Protein AF-A0A349MYL9-F1 (afdb_monomer_lite)

Sequence (81 aa):
MADTEESVETKVKRPSIAELKRQLAHVERADDPLMVSLADDPRKGVVNLLAQTKRRLTAQAHAETAFDERLQIERACWANG

Structure (mmCIF, N/CA/C/O backbone):
data_AF-A0A349MYL9-F1
#
_entry.id   AF-A0A349MYL9-F1
#
loop_
_atom_site.group_PDB
_atom_site.id
_atom_site.type_symbol
_atom_site.label_atom_id
_atom_site.label_alt_id
_atom_site.label_comp_id
_atom_site.label_asym_id
_atom_site.label_entity_id
_atom_site.label_seq_id
_atom_site.pdbx_PDB_ins_code
_atom_site.Cartn_x
_atom_site.Cartn_y
_atom_site.Cartn_z
_atom_site.occupancy
_atom_site.B_iso_or_equiv
_atom_site.auth_seq_id
_atom_site.auth_comp_id
_atom_site.auth_asym_id
_atom_site.auth_atom_id
_atom_site.pdbx_PDB_model_num
ATOM 1 N N . MET A 1 1 ? -18.777 -35.505 42.322 1.00 41.12 1 MET A N 1
ATOM 2 C CA . MET A 1 1 ? -18.000 -35.428 41.071 1.00 41.12 1 MET A CA 1
ATOM 3 C C . MET A 1 1 ? -18.465 -34.174 40.370 1.00 41.12 1 MET A C 1
ATOM 5 O O . MET A 1 1 ? -19.536 -34.180 39.782 1.00 41.12 1 MET A O 1
ATOM 9 N N . ALA A 1 2 ? -17.762 -33.077 40.619 1.00 50.59 2 ALA A N 1
ATOM 10 C CA . ALA A 1 2 ? -18.078 -31.759 40.102 1.00 50.59 2 ALA A CA 1
ATOM 11 C C . ALA A 1 2 ? -16.820 -31.287 39.392 1.00 50.59 2 ALA A C 1
ATOM 13 O O . ALA A 1 2 ? -15.855 -30.975 40.070 1.00 50.59 2 ALA A O 1
ATOM 14 N N . ASP A 1 3 ? -16.853 -31.288 38.069 1.00 44.22 3 ASP A N 1
ATOM 15 C CA . ASP A 1 3 ? -15.913 -30.556 37.233 1.00 44.22 3 ASP A CA 1
ATOM 16 C C . ASP A 1 3 ? -16.742 -30.049 36.053 1.00 44.22 3 ASP A C 1
ATOM 18 O O . ASP A 1 3 ? -16.920 -30.708 35.032 1.00 44.22 3 ASP A O 1
ATOM 22 N N . THR A 1 4 ? -17.397 -28.912 36.285 1.00 57.56 4 THR A N 1
ATOM 23 C CA . THR A 1 4 ? -18.032 -28.123 35.235 1.00 57.56 4 THR A CA 1
ATOM 24 C C . THR A 1 4 ? -16.899 -27.425 34.501 1.00 57.56 4 THR A C 1
ATOM 26 O O . THR A 1 4 ? -16.262 -26.541 35.069 1.00 57.56 4 THR A O 1
ATOM 29 N N . GLU A 1 5 ? -16.625 -27.855 33.272 1.00 53.44 5 GLU A N 1
ATOM 30 C CA . GLU A 1 5 ? -15.638 -27.234 32.394 1.00 53.44 5 GLU A CA 1
ATOM 31 C C . GLU A 1 5 ? -15.983 -25.751 32.201 1.00 53.44 5 GLU A C 1
ATOM 33 O O . GLU A 1 5 ? -16.961 -25.371 31.552 1.00 53.44 5 GLU A O 1
ATOM 38 N N . GLU A 1 6 ? -15.176 -24.910 32.838 1.00 52.66 6 GLU A N 1
ATOM 39 C CA . GLU A 1 6 ? -15.193 -23.464 32.724 1.00 52.66 6 GLU A CA 1
ATOM 40 C C . GLU A 1 6 ? -14.869 -23.096 31.270 1.00 52.66 6 GLU A C 1
ATOM 42 O O . GLU A 1 6 ? -13.720 -23.119 30.829 1.00 52.66 6 GLU A O 1
ATOM 47 N N . SER A 1 7 ? -15.911 -22.797 30.491 1.00 51.38 7 SER A N 1
ATOM 48 C CA . SER A 1 7 ? -15.773 -22.195 29.167 1.00 51.38 7 SER A CA 1
ATOM 49 C C . SER A 1 7 ? -15.143 -20.815 29.327 1.00 51.38 7 SER A C 1
ATOM 51 O O . SER A 1 7 ? -15.818 -19.833 29.635 1.00 51.38 7 SER A O 1
ATOM 53 N N . VAL A 1 8 ? -13.827 -20.746 29.133 1.00 56.94 8 VAL A N 1
ATOM 54 C CA . VAL A 1 8 ? -13.079 -19.491 29.058 1.00 56.94 8 VAL A CA 1
ATOM 55 C C . VAL A 1 8 ? -13.492 -18.783 27.772 1.00 56.94 8 VAL A C 1
ATOM 57 O O . VAL A 1 8 ? -12.920 -18.986 26.703 1.00 56.94 8 VAL A O 1
ATOM 60 N N . GLU A 1 9 ? -14.521 -17.951 27.868 1.00 54.47 9 GLU A N 1
ATOM 61 C CA . GLU A 1 9 ? -14.938 -17.076 26.785 1.00 54.47 9 GLU A CA 1
ATOM 62 C C . GLU A 1 9 ? -13.850 -16.018 26.560 1.00 54.47 9 GLU A C 1
ATOM 64 O O . GLU A 1 9 ? -13.746 -15.000 27.251 1.00 54.47 9 GLU A O 1
ATOM 69 N N . THR A 1 10 ? -12.962 -16.287 25.602 1.00 5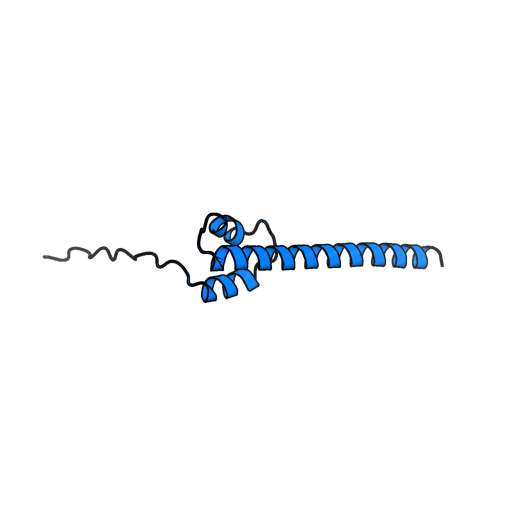5.41 10 THR A N 1
ATOM 70 C CA . THR A 1 10 ? -11.902 -15.363 25.207 1.00 55.41 10 THR A CA 1
ATOM 71 C C . THR A 1 10 ? -12.529 -14.128 24.5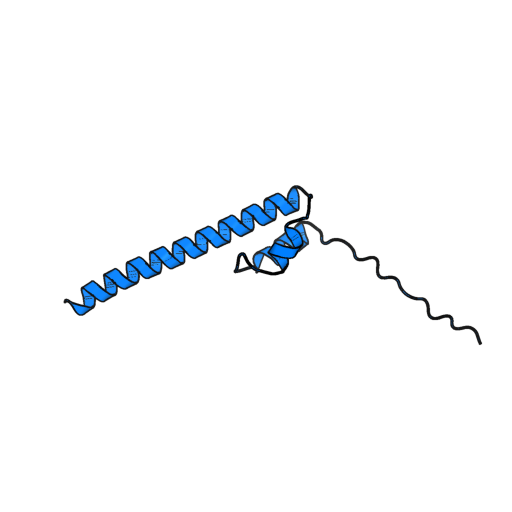70 1.00 55.41 10 THR A C 1
ATOM 73 O O . THR A 1 10 ? -12.845 -14.102 23.382 1.00 55.41 10 THR A O 1
ATOM 76 N N . LYS A 1 11 ? -12.708 -13.074 25.366 1.00 53.50 11 LYS A N 1
ATOM 77 C CA . LYS A 1 11 ? -13.147 -11.755 24.904 1.00 53.50 11 LYS A CA 1
ATOM 78 C C . LYS A 1 11 ? -12.150 -11.229 23.863 1.00 53.50 11 LYS A C 1
ATOM 80 O O . LYS A 1 11 ? -11.063 -10.772 24.217 1.00 53.50 11 LYS A O 1
ATOM 85 N N . VAL A 1 12 ? -12.505 -11.308 22.579 1.00 65.19 12 VAL A N 1
ATOM 86 C CA . VAL A 1 12 ? -11.650 -10.890 21.455 1.00 65.19 12 VAL A CA 1
ATOM 87 C C . VAL A 1 12 ? -11.313 -9.403 21.599 1.00 65.19 12 VAL A C 1
ATOM 89 O O . VAL A 1 12 ? -12.146 -8.519 21.380 1.00 65.19 12 VAL A O 1
ATOM 92 N N . LYS A 1 13 ? -10.081 -9.103 22.021 1.00 75.50 13 LYS A N 1
ATOM 93 C CA . LYS A 1 13 ? -9.605 -7.730 22.201 1.00 75.50 13 LYS A CA 1
ATOM 94 C C . LYS A 1 13 ? -9.287 -7.140 20.832 1.00 75.50 13 LYS A C 1
ATOM 96 O O . LYS A 1 13 ? -8.422 -7.648 20.125 1.00 75.50 13 LYS A O 1
ATOM 101 N N . ARG A 1 14 ? -9.959 -6.041 20.467 1.00 82.69 14 ARG A N 1
ATOM 102 C CA . ARG A 1 14 ? -9.652 -5.330 19.217 1.00 82.69 14 ARG A CA 1
ATOM 103 C C . ARG A 1 14 ? -8.179 -4.896 19.218 1.00 82.69 14 ARG A C 1
ATOM 105 O O . ARG A 1 14 ? -7.731 -4.326 20.220 1.00 82.69 14 ARG A O 1
ATOM 112 N N . PRO A 1 15 ? -7.437 -5.120 18.121 1.00 86.12 15 PRO A N 1
ATOM 113 C CA . PRO A 1 15 ? -6.038 -4.733 18.040 1.00 86.12 15 PRO A CA 1
ATOM 114 C C . PRO A 1 15 ? -5.880 -3.217 18.212 1.00 86.12 15 PRO A C 1
ATOM 116 O O . PRO A 1 15 ? -6.721 -2.406 17.788 1.00 86.12 15 PRO A O 1
ATOM 119 N N . SER A 1 16 ? -4.796 -2.832 18.884 1.00 92.88 16 SER A N 1
ATOM 120 C CA . SER A 1 16 ? -4.435 -1.427 19.069 1.00 92.88 16 SER A CA 1
ATOM 121 C C . SER A 1 16 ? -3.995 -0.809 17.737 1.00 92.88 16 SER A C 1
ATOM 123 O O . SER A 1 16 ? -3.635 -1.512 16.797 1.00 92.88 16 SER A O 1
ATOM 125 N N . ILE A 1 17 ? -3.981 0.523 17.647 1.00 92.56 17 ILE A N 1
ATOM 126 C CA . ILE A 1 17 ? -3.508 1.214 16.434 1.00 92.56 17 ILE A CA 1
ATOM 127 C C . ILE A 1 17 ? -2.026 0.900 16.162 1.00 92.56 17 ILE A C 1
ATOM 129 O O . ILE A 1 17 ? -1.635 0.748 15.010 1.00 92.56 17 ILE A O 1
ATOM 133 N N . ALA A 1 18 ? -1.206 0.776 17.212 1.00 93.06 18 ALA A N 1
ATOM 134 C CA . ALA A 1 18 ? 0.209 0.428 17.077 1.00 93.06 18 ALA A CA 1
ATOM 135 C C . ALA A 1 18 ? 0.399 -0.989 16.514 1.00 93.06 18 ALA A C 1
ATOM 137 O O . ALA A 1 18 ? 1.245 -1.202 15.649 1.00 93.06 18 ALA A O 1
ATOM 138 N N . GLU A 1 19 ? -0.434 -1.929 16.963 1.00 93.50 19 GLU A N 1
ATOM 139 C CA . GLU A 1 19 ? -0.450 -3.301 16.462 1.00 93.50 19 GLU A CA 1
ATOM 140 C C . GLU A 1 19 ? -0.847 -3.339 14.982 1.00 93.50 19 GLU A C 1
ATOM 142 O O . GLU A 1 19 ? -0.118 -3.883 14.157 1.00 93.50 19 GLU A O 1
ATOM 147 N N . LEU A 1 20 ? -1.940 -2.658 14.627 1.00 93.88 20 LEU A N 1
ATOM 148 C CA . LEU A 1 20 ? -2.388 -2.544 13.239 1.00 93.88 20 LEU A CA 1
ATOM 149 C C . LEU A 1 20 ? -1.336 -1.887 12.345 1.00 93.88 20 LEU A C 1
ATOM 151 O O . LEU A 1 20 ? -1.160 -2.299 11.204 1.00 93.88 20 LEU A O 1
ATOM 155 N N . LYS A 1 21 ? -0.596 -0.896 12.855 1.00 94.50 21 LYS A N 1
ATOM 156 C CA . LYS A 1 21 ? 0.497 -0.256 12.112 1.00 94.50 21 LYS A CA 1
ATOM 157 C C . LYS A 1 21 ? 1.620 -1.237 11.803 1.00 94.50 21 LYS A C 1
ATOM 159 O O . LYS A 1 21 ? 2.131 -1.218 10.688 1.00 94.50 21 LYS A O 1
ATOM 164 N N . ARG A 1 22 ? 1.992 -2.091 12.761 1.00 95.19 22 ARG A N 1
ATOM 165 C CA . ARG A 1 22 ? 2.991 -3.142 12.538 1.00 95.19 22 ARG A CA 1
ATOM 166 C C . ARG A 1 22 ? 2.496 -4.162 11.518 1.00 95.19 22 ARG A C 1
ATOM 168 O O . ARG A 1 22 ? 3.232 -4.496 10.604 1.00 95.19 22 ARG A O 1
ATOM 175 N N . GLN A 1 23 ? 1.252 -4.613 11.643 1.00 94.38 23 GLN A N 1
ATOM 176 C CA . GLN A 1 23 ? 0.680 -5.598 10.723 1.00 94.38 23 GLN A CA 1
ATOM 177 C C . GLN A 1 23 ? 0.588 -5.048 9.291 1.00 94.38 23 GLN A C 1
ATOM 179 O O . GLN A 1 23 ? 1.078 -5.670 8.353 1.00 94.38 23 GLN A O 1
ATOM 184 N N . LEU A 1 24 ? 0.076 -3.824 9.125 1.00 95.06 24 LEU A N 1
ATOM 185 C CA . LEU A 1 24 ? -0.024 -3.159 7.824 1.00 95.06 24 LEU A CA 1
ATOM 186 C C . LEU A 1 24 ? 1.340 -2.802 7.209 1.00 95.06 24 LEU A C 1
ATOM 188 O O . LEU A 1 24 ? 1.427 -2.575 6.001 1.00 95.06 24 LEU A O 1
ATOM 192 N N . ALA A 1 25 ? 2.421 -2.781 7.995 1.00 94.69 25 ALA A N 1
ATOM 193 C CA . ALA A 1 25 ? 3.762 -2.545 7.469 1.00 94.69 25 ALA A CA 1
ATOM 194 C C . ALA A 1 25 ? 4.206 -3.643 6.490 1.00 94.69 25 ALA A C 1
ATOM 196 O O . ALA A 1 25 ? 4.915 -3.322 5.541 1.00 94.69 25 ALA A O 1
ATOM 197 N N . HIS A 1 26 ? 3.735 -4.878 6.674 1.00 94.31 26 HIS A N 1
ATOM 198 C CA . HIS A 1 26 ? 4.091 -6.041 5.853 1.00 94.31 26 HIS A CA 1
ATOM 199 C C . HIS A 1 26 ? 3.135 -6.293 4.682 1.00 94.31 26 HIS A C 1
ATOM 201 O O . HIS A 1 26 ? 3.349 -7.215 3.907 1.00 94.31 26 HIS A O 1
ATOM 207 N N . VAL A 1 27 ? 2.079 -5.489 4.549 1.00 94.94 27 VAL A N 1
ATOM 208 C CA . VAL A 1 27 ? 1.126 -5.622 3.447 1.00 94.94 27 VAL A CA 1
ATOM 209 C C . VAL A 1 27 ? 1.742 -5.101 2.153 1.00 94.94 27 VAL A C 1
ATOM 211 O O . VAL A 1 27 ? 2.085 -3.921 2.058 1.00 94.94 27 VAL A O 1
ATOM 214 N N . GLU A 1 28 ? 1.817 -5.956 1.141 1.00 93.69 28 GLU A N 1
ATOM 215 C CA . GLU A 1 28 ? 2.396 -5.626 -0.170 1.00 93.69 28 GLU A CA 1
ATOM 216 C C . GLU A 1 28 ? 1.339 -5.399 -1.253 1.00 93.69 28 GLU A C 1
ATOM 218 O O . GLU A 1 28 ? 1.655 -4.926 -2.342 1.00 93.69 28 GLU A O 1
ATOM 223 N N . ARG A 1 29 ? 0.067 -5.705 -0.971 1.00 92.38 29 ARG A N 1
ATOM 224 C CA . ARG A 1 29 ? -1.009 -5.605 -1.959 1.00 92.38 29 ARG A CA 1
ATOM 225 C C . ARG A 1 29 ? -2.260 -4.953 -1.390 1.00 92.38 29 ARG A C 1
ATOM 227 O O . ARG A 1 29 ? -2.556 -5.038 -0.202 1.00 92.38 29 ARG A O 1
ATOM 234 N N . ALA A 1 30 ? -3.003 -4.263 -2.251 1.00 89.44 30 ALA A N 1
ATOM 235 C CA . ALA A 1 30 ? -4.205 -3.536 -1.845 1.00 89.44 30 ALA A CA 1
ATOM 236 C C . ALA A 1 30 ? -5.406 -4.463 -1.578 1.00 89.44 30 ALA A C 1
ATOM 238 O O . ALA A 1 30 ? -6.323 -4.065 -0.861 1.00 89.44 30 ALA A O 1
ATOM 239 N N . ASP A 1 31 ? -5.383 -5.674 -2.141 1.00 91.44 31 ASP A N 1
ATOM 240 C CA . ASP A 1 31 ? -6.365 -6.752 -1.974 1.00 91.44 31 ASP A CA 1
ATOM 241 C C . ASP A 1 31 ? -6.081 -7.643 -0.750 1.00 91.44 31 ASP A C 1
ATOM 243 O O . ASP A 1 31 ? -6.767 -8.643 -0.542 1.00 91.44 31 ASP A O 1
ATOM 247 N N . ASP A 1 32 ? -5.094 -7.278 0.074 1.00 93.75 32 ASP A N 1
ATOM 248 C CA . ASP A 1 32 ? -4.724 -8.041 1.261 1.00 93.75 32 ASP A CA 1
ATOM 249 C C . ASP A 1 32 ? -5.921 -8.203 2.226 1.00 93.75 32 ASP A C 1
ATOM 251 O O . ASP A 1 32 ? -6.608 -7.216 2.530 1.00 93.75 32 ASP A O 1
ATOM 255 N N . PRO A 1 33 ? -6.175 -9.417 2.756 1.00 92.81 33 PRO A N 1
ATOM 256 C CA . PRO A 1 33 ? -7.288 -9.671 3.672 1.00 92.81 33 PRO A CA 1
ATOM 257 C C . PRO A 1 33 ? -7.329 -8.732 4.886 1.00 92.81 33 PRO A C 1
ATOM 259 O O . PRO A 1 33 ? -8.408 -8.375 5.366 1.00 92.81 33 PRO A O 1
ATOM 262 N N . LEU A 1 34 ? -6.172 -8.283 5.381 1.00 92.56 34 LEU A N 1
ATOM 263 C CA . LEU A 1 34 ? -6.093 -7.328 6.481 1.00 92.56 34 LEU A CA 1
ATOM 264 C C . LEU A 1 34 ? -6.619 -5.947 6.067 1.00 92.56 34 LEU A C 1
ATOM 266 O O . LEU A 1 34 ? -7.326 -5.302 6.837 1.00 92.56 34 LEU A O 1
ATOM 270 N N . MET A 1 35 ? -6.331 -5.503 4.843 1.00 94.00 35 MET A N 1
ATOM 271 C CA . MET A 1 35 ? -6.854 -4.240 4.309 1.00 94.00 35 MET A CA 1
ATOM 272 C C . MET A 1 35 ? -8.374 -4.294 4.151 1.00 94.00 35 MET A C 1
ATOM 274 O O . MET A 1 35 ? -9.055 -3.320 4.474 1.00 94.00 35 MET A O 1
ATOM 278 N N . VAL A 1 36 ? -8.896 -5.434 3.688 1.00 93.25 36 VAL A N 1
ATOM 279 C CA . VAL A 1 36 ? -10.336 -5.662 3.512 1.00 93.25 36 VAL A CA 1
ATOM 280 C C . VAL A 1 36 ? -11.049 -5.704 4.863 1.00 93.25 36 VAL A C 1
ATOM 282 O O . VAL A 1 36 ? -12.033 -4.998 5.055 1.00 93.25 36 VAL A O 1
ATOM 285 N N . SER A 1 37 ? -10.526 -6.461 5.831 1.00 91.69 37 SER A N 1
ATOM 286 C CA . SER A 1 37 ? -11.144 -6.593 7.162 1.00 91.69 37 SER A CA 1
ATOM 287 C C . SER A 1 37 ? -11.185 -5.285 7.962 1.00 91.69 37 SER A C 1
ATOM 289 O O . SER A 1 37 ? -12.058 -5.106 8.808 1.00 91.69 37 SER A O 1
ATOM 291 N N . LEU A 1 38 ? -10.258 -4.360 7.699 1.00 91.88 38 LEU A N 1
ATOM 292 C CA . LEU A 1 38 ? -10.200 -3.053 8.357 1.00 91.88 38 LEU A CA 1
ATOM 293 C C . LEU A 1 38 ? -10.980 -1.960 7.616 1.00 91.88 38 LEU A C 1
ATOM 295 O O . LEU A 1 38 ? -11.098 -0.857 8.150 1.00 91.88 38 LEU A O 1
ATOM 299 N N . ALA A 1 39 ? -11.498 -2.229 6.413 1.00 91.00 39 ALA A N 1
ATOM 300 C CA . ALA A 1 39 ? -12.158 -1.225 5.578 1.00 91.00 39 ALA A CA 1
ATOM 301 C C . ALA A 1 39 ? -13.369 -0.572 6.268 1.00 91.00 39 ALA A C 1
ATOM 303 O O . ALA A 1 39 ? -13.587 0.628 6.102 1.00 91.00 39 ALA A O 1
ATOM 304 N N . ASP A 1 40 ? -14.082 -1.343 7.091 1.00 90.31 40 ASP A N 1
ATOM 305 C CA . ASP A 1 40 ? -15.268 -0.901 7.828 1.00 90.31 40 ASP A CA 1
ATOM 306 C C . ASP A 1 40 ? -14.953 -0.397 9.253 1.00 90.31 40 ASP A C 1
ATOM 308 O O . ASP A 1 40 ? -15.869 -0.086 10.016 1.00 90.31 40 ASP A O 1
ATOM 312 N N . ASP A 1 41 ? -13.676 -0.306 9.658 1.00 90.75 41 ASP A N 1
ATOM 313 C CA . ASP A 1 41 ? -13.309 0.200 10.987 1.00 90.75 41 ASP A CA 1
ATOM 314 C C . ASP A 1 41 ? -13.464 1.737 11.048 1.00 90.75 41 ASP A C 1
ATOM 316 O O . ASP A 1 41 ? -12.698 2.469 10.412 1.00 90.75 41 ASP A O 1
ATOM 320 N N . PRO A 1 42 ? -14.399 2.275 11.860 1.00 92.12 42 PRO A N 1
ATOM 321 C CA . PRO A 1 42 ? -14.685 3.708 11.897 1.00 92.12 42 PRO A CA 1
ATOM 322 C C . PRO A 1 42 ? -13.640 4.507 12.688 1.00 92.12 42 PRO A C 1
ATOM 324 O O . PRO A 1 42 ? -13.714 5.738 12.764 1.00 92.12 42 PRO A O 1
ATOM 327 N N . ARG A 1 43 ? -12.673 3.849 13.345 1.00 94.31 43 ARG A N 1
ATOM 328 C CA . ARG A 1 43 ? -11.661 4.544 14.144 1.00 94.31 43 ARG A CA 1
ATOM 329 C C . ARG A 1 43 ? -10.798 5.396 13.221 1.00 94.31 43 ARG A C 1
ATOM 331 O O . ARG A 1 43 ? -10.036 4.876 12.412 1.00 94.31 43 ARG A O 1
ATOM 338 N N . LYS A 1 44 ? -10.804 6.714 13.443 1.00 94.12 44 LYS A N 1
ATOM 339 C CA . LYS A 1 44 ? -9.990 7.691 12.692 1.00 94.12 44 LYS A CA 1
ATOM 340 C C . LYS A 1 44 ? -8.526 7.265 12.513 1.00 94.12 44 LYS A C 1
ATOM 342 O O . LYS A 1 44 ? -7.951 7.461 11.449 1.00 94.12 44 LYS A O 1
ATOM 347 N N . GLY A 1 45 ? -7.922 6.669 13.545 1.00 94.50 45 GLY A N 1
ATOM 348 C CA . GLY A 1 45 ? -6.550 6.160 13.477 1.00 94.50 45 GLY A CA 1
ATOM 349 C C . GLY A 1 45 ? -6.364 5.029 12.461 1.00 94.50 45 GLY A C 1
ATOM 350 O O . GLY A 1 45 ? -5.364 5.023 11.752 1.00 94.50 45 GLY A O 1
ATOM 351 N N . VAL A 1 46 ? -7.334 4.119 12.355 1.00 95.12 46 VAL A N 1
ATOM 352 C CA . VAL A 1 46 ? -7.319 3.002 11.399 1.00 95.12 46 VAL A CA 1
ATOM 353 C C . VAL A 1 46 ? -7.580 3.502 9.985 1.00 95.12 46 VAL A C 1
ATOM 355 O O . VAL A 1 46 ? -6.813 3.177 9.087 1.00 95.12 46 VAL A O 1
ATOM 358 N N . VAL A 1 47 ? -8.563 4.386 9.799 1.00 95.81 47 VAL A N 1
ATOM 359 C CA . VAL A 1 47 ? -8.839 5.027 8.501 1.00 95.81 47 VAL A CA 1
ATOM 360 C C . VAL A 1 47 ? -7.597 5.741 7.956 1.00 95.81 47 VAL A C 1
ATOM 362 O O . VAL A 1 47 ? -7.206 5.540 6.805 1.00 95.81 47 VAL A O 1
ATOM 365 N N . ASN A 1 48 ? -6.927 6.538 8.794 1.00 96.31 48 ASN A N 1
ATOM 366 C CA . ASN A 1 48 ? -5.69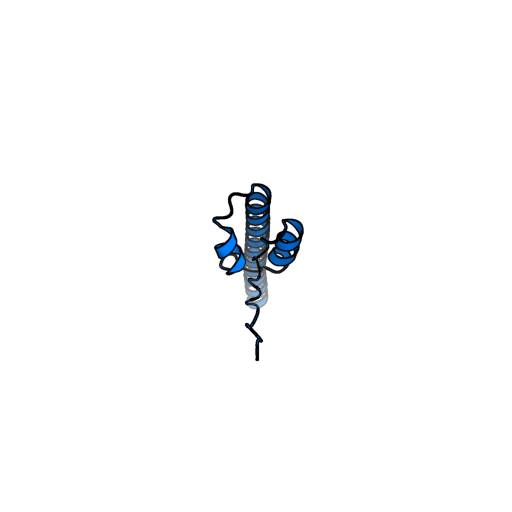3 7.228 8.413 1.00 96.31 48 ASN A CA 1
ATOM 367 C C . ASN A 1 48 ? -4.575 6.248 8.048 1.00 96.31 48 ASN A C 1
ATOM 369 O O . ASN A 1 48 ? -3.835 6.479 7.093 1.00 96.31 48 ASN A O 1
ATOM 373 N N . LEU A 1 49 ? -4.448 5.167 8.813 1.00 95.75 49 LEU A N 1
ATOM 374 C CA . LEU A 1 49 ? -3.431 4.153 8.594 1.00 95.75 49 LEU A CA 1
ATOM 375 C C . LEU A 1 49 ? -3.669 3.398 7.278 1.00 95.75 49 LEU A C 1
ATOM 377 O O . LEU A 1 49 ? -2.739 3.253 6.493 1.00 95.75 49 LEU A O 1
ATOM 381 N N . LEU A 1 50 ? -4.915 3.028 6.973 1.00 96.00 50 LEU A N 1
ATOM 382 C CA . LEU A 1 50 ? -5.288 2.435 5.687 1.00 96.00 50 LEU A CA 1
ATOM 383 C C . LEU 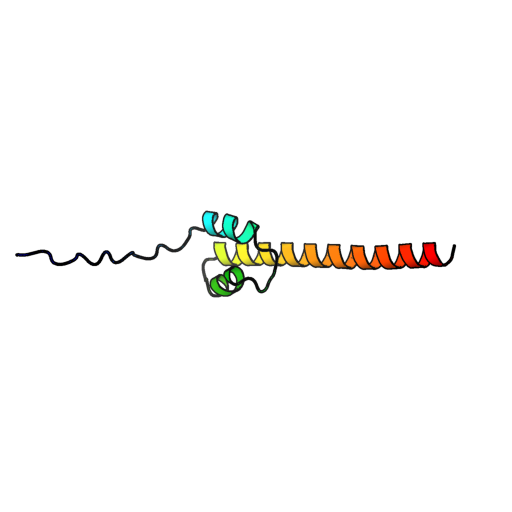A 1 50 ? -4.989 3.368 4.515 1.00 96.00 50 LEU A C 1
ATOM 385 O O . LEU A 1 50 ? -4.456 2.928 3.499 1.00 96.00 50 LEU A O 1
ATOM 389 N N . ALA A 1 51 ? -5.292 4.661 4.647 1.00 95.69 51 ALA A N 1
ATOM 390 C CA . ALA A 1 51 ? -4.973 5.642 3.615 1.00 95.69 51 ALA A CA 1
ATOM 391 C C . ALA A 1 51 ? -3.455 5.759 3.378 1.00 95.69 51 ALA A C 1
ATOM 393 O O . ALA A 1 51 ? -3.018 5.849 2.230 1.00 95.69 51 ALA A O 1
ATOM 394 N N . GLN A 1 52 ? -2.644 5.725 4.441 1.00 96.06 52 GLN A N 1
ATOM 395 C CA . GLN A 1 52 ? -1.181 5.725 4.333 1.00 96.06 52 GLN A CA 1
ATOM 396 C C . GLN A 1 52 ? -0.665 4.462 3.641 1.00 96.06 52 GLN A C 1
ATOM 398 O O . GLN A 1 52 ? 0.135 4.567 2.712 1.00 96.06 52 GLN A O 1
ATOM 403 N N . THR A 1 53 ? -1.162 3.289 4.037 1.00 96.50 53 THR A N 1
ATOM 404 C CA . THR A 1 53 ? -0.793 2.014 3.412 1.00 96.50 53 THR A CA 1
ATOM 405 C C . THR A 1 53 ? -1.153 2.007 1.930 1.00 96.50 53 THR A C 1
ATOM 407 O O . THR A 1 53 ? -0.296 1.703 1.107 1.00 96.50 53 THR A O 1
ATOM 410 N N . LYS A 1 54 ? -2.364 2.446 1.557 1.00 96.06 54 LYS A N 1
ATOM 411 C CA . LYS A 1 54 ? -2.776 2.569 0.147 1.00 96.06 54 LYS A CA 1
ATOM 412 C C . LYS A 1 54 ? -1.822 3.454 -0.653 1.00 96.06 54 LYS A C 1
ATOM 414 O O . LYS A 1 54 ? -1.369 3.047 -1.713 1.00 96.06 54 LYS A O 1
ATOM 419 N N . ARG A 1 55 ? -1.459 4.631 -0.128 1.00 96.50 55 ARG A N 1
ATOM 420 C CA . ARG A 1 55 ? -0.515 5.543 -0.799 1.00 96.50 55 ARG A CA 1
ATOM 421 C C . ARG A 1 55 ? 0.862 4.916 -1.006 1.00 96.50 55 ARG A C 1
ATOM 423 O O . ARG A 1 55 ? 1.425 5.074 -2.084 1.00 96.50 55 ARG A O 1
ATOM 430 N N . ARG A 1 56 ? 1.391 4.207 -0.002 1.00 96.69 56 ARG A N 1
ATOM 431 C CA . ARG A 1 56 ? 2.661 3.475 -0.125 1.00 96.69 56 ARG A CA 1
ATOM 432 C C . ARG A 1 56 ? 2.594 2.454 -1.261 1.00 96.69 56 ARG A C 1
ATOM 434 O O . ARG A 1 56 ? 3.486 2.439 -2.099 1.00 96.69 56 ARG A O 1
ATOM 441 N N . LEU A 1 57 ? 1.536 1.642 -1.296 1.00 96.25 57 LEU A N 1
ATOM 442 C CA . LEU A 1 57 ? 1.344 0.613 -2.321 1.00 96.25 57 LEU A CA 1
ATOM 443 C C . LEU A 1 57 ? 1.228 1.213 -3.725 1.00 96.25 57 LEU A C 1
ATOM 445 O O . LEU A 1 57 ? 1.864 0.733 -4.655 1.00 96.25 57 LEU A O 1
ATOM 449 N N . THR A 1 58 ? 0.476 2.306 -3.879 1.00 95.94 58 THR A N 1
ATOM 450 C CA . THR A 1 58 ? 0.392 3.025 -5.159 1.00 95.94 58 THR A CA 1
ATOM 451 C C . THR A 1 58 ? 1.753 3.562 -5.595 1.00 95.94 58 THR A C 1
ATOM 453 O O . THR A 1 58 ? 2.122 3.414 -6.755 1.00 95.94 58 THR A O 1
ATOM 456 N N . ALA A 1 59 ? 2.524 4.156 -4.680 1.00 95.38 59 ALA A N 1
ATOM 457 C CA . ALA A 1 59 ? 3.856 4.664 -4.998 1.00 95.38 59 ALA A CA 1
ATOM 458 C C . ALA A 1 59 ? 4.813 3.545 -5.438 1.00 95.38 59 ALA A C 1
ATOM 460 O O . ALA A 1 59 ? 5.579 3.741 -6.379 1.00 95.38 59 ALA A O 1
ATOM 461 N N . GLN A 1 60 ? 4.736 2.374 -4.799 1.00 94.69 60 GLN A N 1
ATOM 462 C CA . GLN A 1 60 ? 5.504 1.198 -5.200 1.00 94.69 60 GLN A CA 1
ATOM 463 C C . GLN A 1 60 ? 5.128 0.738 -6.616 1.00 94.69 60 GLN A C 1
ATOM 465 O O . GLN A 1 60 ? 6.007 0.640 -7.465 1.00 94.69 60 GLN A O 1
ATOM 470 N N . ALA A 1 61 ? 3.836 0.560 -6.904 1.00 94.31 61 ALA A N 1
ATOM 471 C CA . ALA A 1 61 ? 3.374 0.143 -8.231 1.00 94.31 61 ALA A CA 1
ATOM 472 C C . ALA A 1 61 ? 3.782 1.135 -9.340 1.00 94.31 61 ALA A C 1
ATOM 474 O O . ALA A 1 61 ? 4.147 0.740 -10.448 1.00 94.31 61 ALA A O 1
ATOM 475 N N . HIS A 1 62 ? 3.765 2.438 -9.042 1.00 95.12 62 HIS A N 1
ATOM 476 C CA . HIS A 1 62 ? 4.245 3.466 -9.969 1.00 95.12 62 HIS A CA 1
ATOM 477 C C . HIS A 1 62 ? 5.755 3.361 -10.218 1.00 95.12 62 HIS A C 1
ATOM 479 O O . HIS A 1 62 ? 6.198 3.551 -11.348 1.00 95.12 62 HIS A O 1
ATOM 485 N N . ALA A 1 63 ? 6.547 3.073 -9.183 1.00 94.56 63 ALA A N 1
ATOM 486 C CA . ALA A 1 63 ? 7.988 2.894 -9.324 1.00 94.56 63 ALA A CA 1
ATOM 487 C C . ALA A 1 63 ? 8.328 1.644 -10.150 1.00 94.56 63 ALA A C 1
ATOM 489 O O . ALA A 1 63 ? 9.209 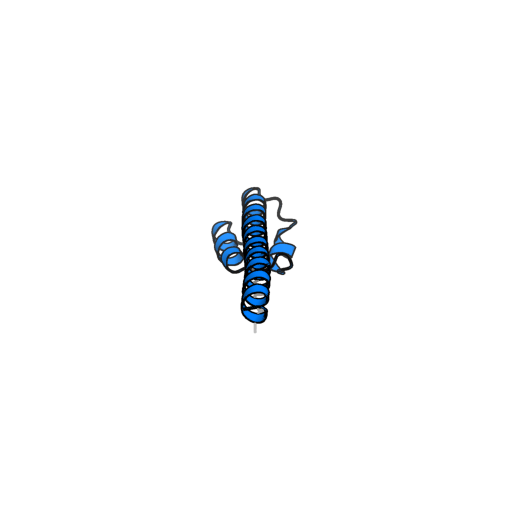1.714 -11.002 1.00 94.56 63 ALA A O 1
ATOM 490 N N . GLU A 1 64 ? 7.601 0.544 -9.940 1.00 94.50 64 GLU A N 1
ATOM 491 C CA . GLU A 1 64 ? 7.720 -0.689 -10.731 1.00 94.50 64 GLU A CA 1
ATOM 492 C C . GLU A 1 64 ? 7.391 -0.425 -12.206 1.00 94.50 64 GLU A C 1
ATOM 494 O O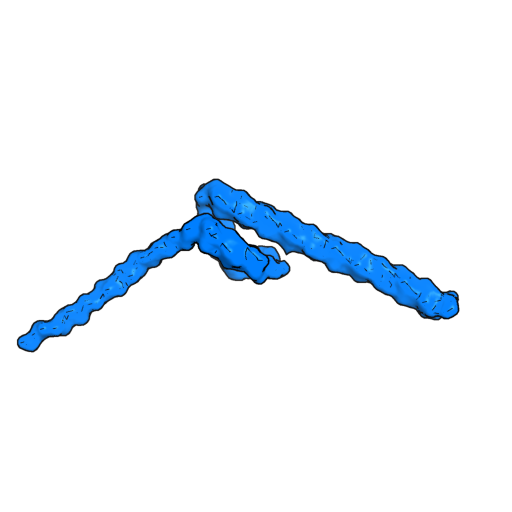 . GLU A 1 64 ? 8.203 -0.711 -13.080 1.00 94.50 64 GLU A O 1
ATOM 499 N N . THR A 1 65 ? 6.271 0.249 -12.480 1.00 94.25 65 THR A N 1
ATOM 500 C CA . THR A 1 65 ? 5.881 0.620 -13.852 1.00 94.25 65 THR A CA 1
ATOM 501 C C . THR A 1 65 ? 6.939 1.507 -14.519 1.00 94.25 65 THR A C 1
ATOM 503 O O . THR A 1 65 ? 7.365 1.242 -15.640 1.00 94.25 65 THR A O 1
ATOM 506 N N . ALA A 1 66 ? 7.419 2.539 -13.817 1.00 94.56 66 ALA A N 1
ATOM 507 C CA . ALA A 1 66 ? 8.441 3.440 -14.346 1.00 94.56 66 ALA A CA 1
ATOM 508 C C . ALA A 1 66 ? 9.785 2.733 -14.584 1.00 94.56 66 ALA A C 1
ATOM 510 O O . ALA A 1 66 ? 10.547 3.134 -15.465 1.00 94.56 66 ALA A O 1
ATOM 511 N N . PHE A 1 67 ? 10.106 1.709 -13.790 1.00 94.69 67 PHE A N 1
ATOM 512 C CA . PHE A 1 67 ? 11.280 0.873 -14.008 1.00 94.69 67 PHE A CA 1
ATOM 513 C C . PHE A 1 67 ? 11.118 0.014 -15.263 1.00 94.69 67 PHE A C 1
ATOM 515 O O . PHE A 1 67 ? 12.017 0.004 -16.103 1.00 94.69 67 PHE A O 1
ATOM 522 N N . ASP A 1 68 ? 9.970 -0.640 -15.428 1.00 93.56 68 ASP A N 1
ATOM 523 C CA . ASP A 1 68 ? 9.687 -1.479 -16.592 1.00 93.56 68 ASP A CA 1
ATOM 524 C C . ASP A 1 68 ? 9.730 -0.677 -17.898 1.00 93.56 68 ASP A C 1
ATOM 526 O O . ASP A 1 68 ? 10.341 -1.116 -18.873 1.00 93.56 68 ASP A O 1
ATOM 530 N N . GLU A 1 69 ? 9.160 0.531 -17.909 1.00 92.94 69 GLU A N 1
ATOM 531 C CA . GLU A 1 69 ? 9.235 1.453 -19.048 1.00 92.94 69 GLU A CA 1
ATOM 532 C C . GLU A 1 69 ? 10.688 1.790 -19.413 1.00 92.94 69 GLU A C 1
ATOM 534 O O . GLU A 1 69 ? 11.082 1.715 -20.579 1.00 92.94 69 GLU A O 1
ATOM 539 N N . ARG A 1 70 ? 11.520 2.117 -18.415 1.00 93.69 70 ARG A N 1
ATOM 540 C CA . ARG A 1 70 ? 12.947 2.417 -18.631 1.00 93.69 70 ARG A CA 1
ATOM 541 C C . ARG A 1 70 ? 13.700 1.202 -19.155 1.00 93.69 70 ARG A C 1
ATOM 543 O O . ARG A 1 70 ? 14.459 1.327 -20.113 1.00 93.69 70 ARG A O 1
ATOM 550 N N . LEU A 1 71 ? 13.455 0.030 -18.578 1.00 92.69 71 LEU A N 1
ATOM 551 C CA . LEU A 1 71 ? 14.109 -1.210 -18.979 1.00 92.69 71 LEU A CA 1
ATOM 552 C C . LEU A 1 71 ? 13.757 -1.598 -20.421 1.00 92.69 71 LEU A C 1
ATOM 554 O O . LEU A 1 71 ? 14.610 -2.095 -21.157 1.00 92.69 71 LEU A O 1
ATOM 558 N N . GLN A 1 72 ? 12.513 -1.370 -20.849 1.00 91.94 72 GLN A N 1
ATOM 559 C CA . GLN A 1 72 ? 12.102 -1.589 -22.237 1.00 91.94 72 GLN A CA 1
ATOM 560 C C . GLN A 1 72 ? 12.869 -0.683 -23.205 1.00 91.94 72 GLN A C 1
ATOM 562 O O . GLN A 1 72 ? 13.360 -1.169 -24.226 1.00 91.94 72 GLN A O 1
ATOM 567 N N . ILE A 1 73 ? 13.017 0.602 -22.870 1.00 89.56 73 ILE A N 1
ATOM 568 C CA . ILE A 1 73 ? 13.790 1.560 -23.672 1.00 89.56 73 ILE A CA 1
ATOM 569 C C . ILE A 1 73 ? 15.255 1.119 -23.764 1.00 89.56 73 ILE A C 1
ATOM 571 O O . ILE A 1 73 ? 15.804 1.047 -24.862 1.00 89.56 73 ILE A O 1
ATOM 575 N N . GLU A 1 74 ? 15.879 0.774 -22.635 1.00 90.38 74 GLU A N 1
ATOM 576 C CA . GLU A 1 74 ? 17.273 0.313 -22.596 1.00 90.38 74 GLU A CA 1
ATOM 577 C C . GLU A 1 74 ? 17.493 -0.916 -23.484 1.00 90.38 74 GLU A C 1
ATOM 579 O O . GLU A 1 74 ? 18.411 -0.935 -24.306 1.00 90.38 74 GLU A O 1
ATOM 584 N N . ARG A 1 75 ? 16.608 -1.916 -23.383 1.00 89.50 75 ARG A N 1
ATOM 585 C CA . ARG A 1 75 ? 16.663 -3.128 -24.213 1.00 89.50 75 ARG A CA 1
ATOM 586 C C . ARG A 1 75 ? 16.510 -2.820 -25.697 1.00 89.50 75 ARG A C 1
ATOM 588 O O . ARG A 1 75 ? 17.237 -3.390 -26.506 1.00 89.50 75 ARG A O 1
ATOM 595 N N . ALA A 1 76 ? 15.583 -1.934 -26.058 1.00 88.69 76 ALA A N 1
ATOM 596 C CA . ALA A 1 76 ? 15.380 -1.536 -27.446 1.00 88.69 76 ALA A CA 1
ATOM 597 C C . ALA A 1 76 ? 16.613 -0.817 -28.018 1.00 88.69 76 ALA A C 1
ATOM 599 O O . ALA A 1 76 ? 16.978 -1.059 -29.166 1.00 88.69 76 ALA A O 1
ATOM 600 N N . CYS A 1 77 ? 17.282 0.024 -27.226 1.00 87.19 77 CYS A N 1
ATOM 601 C CA . CYS A 1 77 ? 18.527 0.675 -27.632 1.00 87.19 77 CYS A CA 1
ATOM 602 C C . CYS A 1 77 ? 19.672 -0.332 -27.805 1.00 87.19 77 CYS A C 1
ATOM 604 O O . CYS A 1 77 ? 20.381 -0.264 -28.803 1.00 87.19 77 CYS A O 1
ATOM 606 N N . TRP A 1 78 ? 19.832 -1.283 -26.879 1.00 84.12 78 TRP A N 1
ATOM 607 C CA . TRP A 1 78 ? 20.869 -2.320 -26.966 1.00 84.12 78 TRP A CA 1
ATOM 608 C C . TRP A 1 78 ? 20.664 -3.292 -28.128 1.00 84.12 78 TRP A C 1
ATOM 610 O O . TRP A 1 78 ? 21.633 -3.750 -28.714 1.00 84.12 78 TRP A O 1
ATOM 620 N N . ALA A 1 79 ? 19.421 -3.629 -28.474 1.00 83.50 79 ALA A N 1
ATOM 621 C CA . ALA A 1 79 ? 19.147 -4.529 -29.595 1.00 83.50 79 ALA A CA 1
ATOM 622 C C . ALA A 1 79 ? 19.424 -3.890 -30.970 1.00 83.50 79 ALA A C 1
ATOM 624 O O . ALA A 1 79 ? 19.609 -4.609 -31.949 1.00 83.50 79 ALA A O 1
ATOM 625 N N . ASN A 1 80 ? 19.426 -2.557 -31.048 1.00 75.50 80 ASN A N 1
ATOM 626 C CA . ASN A 1 80 ? 19.600 -1.793 -32.285 1.00 75.50 80 ASN A CA 1
ATOM 627 C C . ASN A 1 80 ? 20.998 -1.151 -32.418 1.00 75.50 80 ASN A C 1
ATOM 629 O O . ASN A 1 80 ? 21.192 -0.339 -33.325 1.00 75.50 80 ASN A O 1
ATOM 633 N N . GLY A 1 81 ? 21.942 -1.477 -31.523 1.00 56.03 81 GLY A N 1
ATOM 634 C CA . GLY A 1 81 ? 23.294 -0.908 -31.461 1.00 56.03 81 GLY A CA 1
ATOM 635 C C . GLY A 1 81 ? 24.381 -1.967 -31.403 1.00 56.03 81 GLY A C 1
ATOM 636 O O . GLY A 1 81 ? 24.312 -2.819 -30.493 1.00 56.03 81 GLY A O 1
#

pLDDT: mean 86.22, std 15.1, range [41.12, 96.69]

Radius of gyration: 22.6 Å; chains: 1; bounding box: 41×43×73 Å

Foldseek 3Di:
DDDDPPPPPPPDDDDDLVRLLVVLVPDQDCPDPSLVVLVPPPPPSSVVSSVVSVVVNVVVVVVVVVVVVVVVVVVVVVVVD

Secondary structure (DSSP, 8-state):
------------PPPPHHHHHHHHHT---TT-HHHHHTTT---HHHHHHHHHHHHHHHHHHHHHHHHHHHHHHHHHHHHT-